Protein AF-A0A8W8K9Y7-F1 (afdb_monomer_lite)

Secondary structure (DSSP, 8-state):
--S--TTTSBTTBPPP----PBPTTSPBPPP--PPPPPPPPPPGGGSPP-GGGSSSSS----

Foldseek 3Di:
DPPQDCVQAPPVHGDDDWDWDQDPVRDTDDTDDDDDDDDDDDDPVRPDDPPPPPPDPPPDDD

Structure (mmCIF, N/CA/C/O backbone):
data_AF-A0A8W8K9Y7-F1
#
_entry.id   AF-A0A8W8K9Y7-F1
#
loop_
_atom_site.group_PDB
_atom_site.id
_atom_site.type_symbol
_atom_site.label_atom_id
_atom_site.label_alt_id
_atom_site.label_comp_id
_atom_site.label_asym_id
_atom_site.label_entity_id
_atom_site.label_seq_id
_atom_site.pdbx_PDB_ins_code
_atom_site.Cartn_x
_atom_site.Cartn_y
_atom_site.Cartn_z
_atom_site.occupancy
_atom_site.B_iso_or_equiv
_atom_site.auth_seq_id
_atom_site.auth_comp_id
_atom_site.auth_asym_id
_atom_site.auth_atom_id
_atom_site.pdbx_PDB_model_num
ATOM 1 N N . ASP A 1 1 ? 19.785 -6.802 4.291 1.00 82.19 1 ASP A N 1
ATOM 2 C CA . ASP A 1 1 ? 18.370 -7.047 4.612 1.00 82.19 1 ASP A CA 1
ATOM 3 C C . ASP A 1 1 ? 17.595 -5.787 4.245 1.00 82.19 1 ASP A C 1
ATOM 5 O O . ASP A 1 1 ? 18.113 -4.702 4.479 1.00 82.19 1 ASP A O 1
ATOM 9 N N . TYR A 1 2 ? 16.441 -5.915 3.595 1.00 93.25 2 TYR A N 1
ATOM 10 C CA . TYR A 1 2 ? 15.655 -4.793 3.059 1.00 93.25 2 TYR A CA 1
ATOM 11 C C . TYR A 1 2 ? 14.596 -4.279 4.057 1.00 93.25 2 TYR A C 1
ATOM 13 O O . TYR A 1 2 ? 13.739 -3.484 3.690 1.00 93.25 2 TYR A O 1
ATOM 21 N N . GLY A 1 3 ? 14.651 -4.722 5.322 1.00 94.19 3 GLY A N 1
ATOM 22 C CA . GLY A 1 3 ? 13.804 -4.218 6.415 1.00 94.19 3 GLY A CA 1
ATOM 23 C C . GLY A 1 3 ? 12.475 -4.961 6.608 1.00 94.19 3 GLY A C 1
ATOM 24 O O . GLY A 1 3 ? 11.670 -4.574 7.461 1.00 94.19 3 GLY A O 1
ATOM 25 N N . PHE A 1 4 ? 12.247 -6.045 5.864 1.00 95.25 4 PHE A N 1
ATOM 26 C CA . PHE A 1 4 ? 11.096 -6.930 6.039 1.00 95.25 4 PHE A CA 1
ATOM 27 C C . PHE A 1 4 ? 11.399 -7.966 7.122 1.00 95.25 4 PHE A C 1
ATOM 29 O O . PHE A 1 4 ? 12.108 -8.942 6.898 1.00 95.25 4 PHE A O 1
ATOM 36 N N . THR A 1 5 ? 10.860 -7.740 8.316 1.00 95.88 5 THR A N 1
ATOM 37 C CA . THR A 1 5 ? 11.084 -8.580 9.496 1.00 95.88 5 THR A CA 1
ATOM 38 C C . THR A 1 5 ? 9.757 -9.096 10.037 1.00 95.88 5 THR A C 1
ATOM 40 O O . THR A 1 5 ? 8.690 -8.585 9.694 1.00 95.88 5 THR A O 1
ATOM 43 N N . PHE A 1 6 ? 9.805 -10.051 10.966 1.00 94.25 6 PHE A N 1
ATOM 44 C CA . PHE A 1 6 ? 8.601 -10.522 11.655 1.00 94.25 6 PHE A CA 1
ATOM 45 C C . PHE A 1 6 ? 7.857 -9.400 12.406 1.00 94.25 6 PHE A C 1
ATOM 47 O O . PHE A 1 6 ? 6.637 -9.444 12.539 1.00 94.25 6 PHE A O 1
ATOM 54 N N . ALA A 1 7 ? 8.571 -8.371 12.877 1.00 95.62 7 ALA A N 1
ATOM 55 C CA . ALA A 1 7 ? 7.962 -7.230 13.556 1.00 95.62 7 ALA A CA 1
ATOM 56 C C . ALA A 1 7 ? 7.284 -6.249 12.580 1.00 95.62 7 ALA A C 1
ATOM 58 O O . ALA A 1 7 ? 6.265 -5.651 12.929 1.00 95.62 7 ALA A O 1
ATOM 59 N N . THR A 1 8 ? 7.830 -6.094 11.367 1.00 96.19 8 THR A N 1
ATOM 60 C CA . THR A 1 8 ? 7.399 -5.088 10.377 1.00 96.19 8 THR A CA 1
ATOM 61 C C . THR A 1 8 ? 6.468 -5.630 9.284 1.00 96.19 8 THR A C 1
ATOM 63 O O . THR A 1 8 ? 5.776 -4.835 8.659 1.00 96.19 8 THR A O 1
ATOM 66 N N . ALA A 1 9 ? 6.386 -6.951 9.081 1.00 97.06 9 ALA A N 1
ATOM 67 C CA . ALA A 1 9 ? 5.522 -7.610 8.091 1.00 97.06 9 ALA A CA 1
ATOM 68 C C . ALA A 1 9 ? 4.648 -8.707 8.739 1.00 97.06 9 ALA A C 1
ATOM 70 O O . ALA A 1 9 ? 4.759 -9.893 8.428 1.00 97.06 9 ALA A O 1
ATOM 71 N N . ARG A 1 10 ? 3.799 -8.316 9.696 1.00 97.50 10 ARG A N 1
ATOM 72 C CA . ARG A 1 10 ? 2.942 -9.241 10.464 1.00 97.50 10 ARG A CA 1
ATOM 73 C C . ARG A 1 10 ? 1.754 -9.724 9.627 1.00 97.50 10 ARG A C 1
ATOM 75 O O . ARG A 1 10 ? 1.285 -9.002 8.759 1.00 97.50 10 ARG A O 1
ATOM 82 N N . ALA A 1 11 ? 1.189 -10.893 9.935 1.00 96.50 11 ALA A N 1
ATOM 83 C CA . ALA A 1 11 ? 0.067 -11.459 9.170 1.00 96.50 11 ALA A CA 1
ATOM 84 C C . ALA A 1 11 ? -1.169 -10.535 9.099 1.00 96.50 11 ALA A C 1
ATOM 86 O O . ALA A 1 11 ? -1.783 -10.397 8.047 1.00 96.50 11 ALA A O 1
ATOM 87 N N . GLN A 1 12 ? -1.509 -9.867 10.204 1.00 97.50 12 GLN A N 1
ATOM 88 C CA . GLN A 1 12 ? -2.620 -8.910 10.292 1.00 97.50 12 GLN A CA 1
ATOM 89 C C . GLN A 1 12 ? -2.264 -7.492 9.817 1.00 97.50 12 GLN A C 1
ATOM 91 O O . GLN A 1 12 ? -3.134 -6.628 9.759 1.00 97.50 12 GLN A O 1
ATOM 96 N N . ALA A 1 13 ? -0.981 -7.231 9.561 1.00 96.94 13 ALA A N 1
ATOM 97 C CA . ALA A 1 13 ? -0.451 -5.937 9.139 1.00 96.94 13 ALA A CA 1
ATOM 98 C C . ALA A 1 13 ? 0.761 -6.168 8.214 1.00 96.94 13 ALA A C 1
ATOM 100 O O . ALA A 1 13 ? 1.906 -5.963 8.639 1.00 96.94 13 ALA A O 1
ATOM 101 N N . PRO A 1 14 ? 0.523 -6.692 6.996 1.00 97.62 14 PRO A N 1
ATOM 102 C CA . PRO A 1 14 ? 1.589 -7.054 6.074 1.00 97.62 14 PRO A CA 1
ATOM 103 C C . PRO A 1 14 ? 2.300 -5.808 5.541 1.00 97.62 14 PRO A C 1
ATOM 105 O O . PRO A 1 14 ? 1.703 -4.742 5.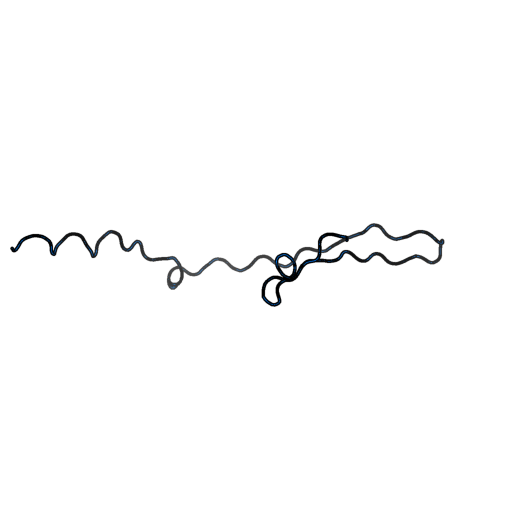395 1.00 9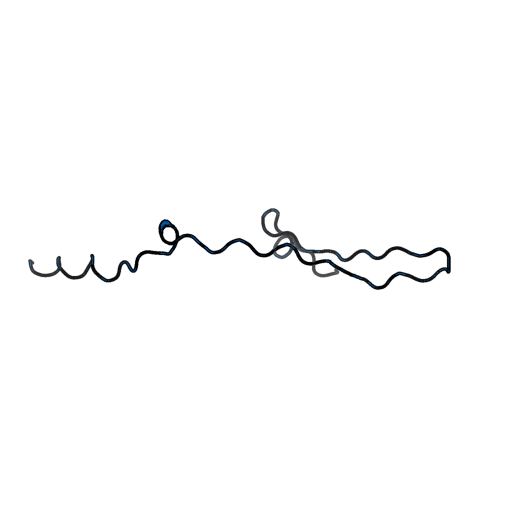7.62 14 PRO A O 1
ATOM 108 N N . ALA A 1 15 ? 3.583 -5.956 5.215 1.00 97.19 15 ALA A N 1
ATOM 109 C CA . ALA A 1 15 ? 4.324 -4.916 4.515 1.00 97.19 15 ALA A CA 1
ATOM 110 C C . ALA A 1 15 ? 3.959 -4.911 3.021 1.00 97.19 15 ALA A C 1
ATOM 112 O O . ALA A 1 15 ? 3.682 -5.957 2.436 1.00 97.19 15 ALA A O 1
ATOM 113 N N . THR A 1 16 ? 3.977 -3.733 2.399 1.00 96.94 16 THR A N 1
ATOM 114 C CA . THR A 1 16 ? 3.707 -3.578 0.962 1.00 96.94 16 THR A CA 1
ATOM 115 C C . THR A 1 16 ? 5.009 -3.649 0.168 1.00 96.94 16 THR A C 1
ATOM 117 O O . THR A 1 16 ? 5.996 -3.020 0.548 1.00 96.94 16 THR A O 1
ATOM 120 N N . ILE A 1 17 ? 5.007 -4.392 -0.942 1.00 97.12 17 ILE A N 1
ATOM 121 C CA . ILE A 1 17 ? 6.124 -4.473 -1.892 1.00 97.12 17 ILE A CA 1
ATOM 122 C C . ILE A 1 17 ? 5.643 -3.905 -3.227 1.00 97.12 17 ILE A C 1
ATOM 124 O O . ILE A 1 17 ? 4.675 -4.406 -3.793 1.00 97.12 17 ILE A O 1
ATOM 128 N N . GLY A 1 18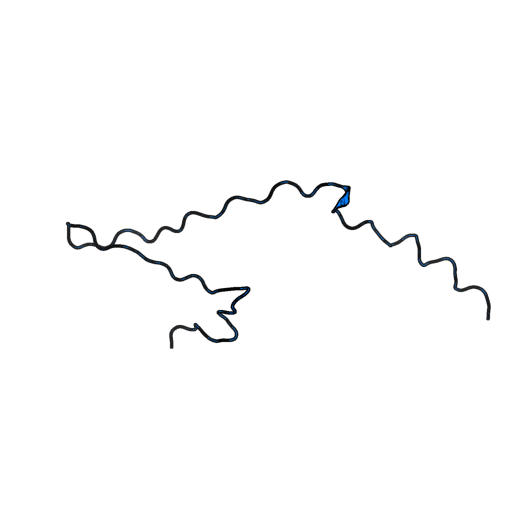 ? 6.309 -2.857 -3.713 1.00 97.19 18 GLY A N 1
ATOM 129 C CA . GLY A 1 18 ? 6.043 -2.298 -5.037 1.00 97.19 18 GLY A CA 1
ATOM 130 C C . GLY A 1 18 ? 6.574 -3.208 -6.144 1.00 97.19 18 GLY A C 1
ATOM 131 O O . GLY A 1 18 ? 7.675 -3.748 -6.027 1.00 97.19 18 GLY A O 1
ATOM 132 N N . LEU A 1 19 ? 5.800 -3.357 -7.217 1.00 97.88 19 LEU A N 1
ATOM 133 C CA . LEU A 1 19 ? 6.151 -4.124 -8.408 1.00 97.88 19 LEU A CA 1
ATOM 134 C C . LEU A 1 19 ? 5.973 -3.227 -9.635 1.00 97.88 19 LEU A C 1
ATOM 136 O O . LEU A 1 19 ? 4.956 -2.554 -9.747 1.00 97.88 19 LEU A O 1
ATOM 140 N N . ALA A 1 20 ? 6.952 -3.240 -10.535 1.00 98.06 20 ALA A N 1
ATOM 141 C CA . ALA A 1 20 ? 6.883 -2.582 -11.833 1.00 98.06 20 ALA A CA 1
ATOM 142 C C . ALA A 1 20 ? 7.346 -3.569 -12.908 1.00 98.06 20 ALA A C 1
ATOM 144 O O . ALA A 1 20 ? 8.331 -4.292 -12.711 1.00 98.06 20 ALA A O 1
ATOM 145 N N . CYS A 1 21 ? 6.629 -3.625 -14.025 1.00 97.38 21 CYS A N 1
ATOM 146 C CA . CYS A 1 21 ? 6.940 -4.513 -15.136 1.00 97.38 21 CYS A CA 1
ATOM 147 C C . CYS A 1 21 ? 7.926 -3.871 -16.114 1.00 97.38 21 CYS A C 1
ATOM 149 O O . CYS A 1 21 ? 7.950 -2.657 -16.316 1.00 97.38 21 CYS A O 1
ATOM 151 N N . LYS A 1 22 ? 8.749 -4.714 -16.740 1.00 98.12 22 LYS A N 1
ATOM 152 C CA . LYS A 1 22 ? 9.582 -4.310 -17.871 1.00 98.12 22 LYS A CA 1
ATOM 153 C C . LYS A 1 22 ? 8.724 -4.299 -19.135 1.00 98.12 22 LYS A C 1
ATOM 155 O O . LYS A 1 22 ? 8.032 -5.279 -19.404 1.00 98.12 22 LYS A O 1
ATOM 160 N N . GLN A 1 23 ? 8.791 -3.211 -19.884 1.00 97.25 23 GLN A N 1
ATOM 161 C CA . GLN A 1 23 ? 8.072 -3.004 -21.133 1.00 97.25 23 GLN A CA 1
ATOM 162 C C . GLN A 1 23 ? 8.874 -3.545 -22.328 1.00 97.25 23 GLN A C 1
ATOM 164 O O . GLN A 1 23 ? 10.059 -3.884 -22.216 1.00 97.25 23 GLN A O 1
ATOM 169 N N . ASP A 1 24 ? 8.221 -3.621 -23.488 1.00 97.44 24 ASP A N 1
ATOM 170 C CA . ASP A 1 24 ? 8.813 -4.138 -24.729 1.00 97.44 24 ASP A CA 1
ATOM 171 C C . ASP A 1 24 ? 9.987 -3.285 -25.239 1.00 97.44 24 ASP A C 1
ATOM 173 O O . ASP A 1 24 ? 10.874 -3.792 -25.928 1.00 97.44 24 ASP A O 1
ATOM 177 N N . ASP A 1 25 ? 10.019 -1.999 -24.878 1.00 96.56 25 ASP A N 1
ATOM 178 C CA . ASP A 1 25 ? 11.109 -1.070 -25.195 1.00 96.56 25 ASP A CA 1
ATOM 179 C C . ASP A 1 25 ? 12.374 -1.299 -24.350 1.00 96.56 25 ASP A C 1
ATOM 181 O O . ASP A 1 25 ? 13.429 -0.736 -24.641 1.00 96.56 25 ASP A O 1
ATOM 185 N N . GLY A 1 26 ? 12.298 -2.178 -23.349 1.00 96.81 26 GLY A N 1
ATOM 186 C CA . GLY A 1 26 ? 13.404 -2.497 -22.464 1.00 96.81 26 GLY A CA 1
ATOM 187 C C . GLY A 1 26 ? 13.438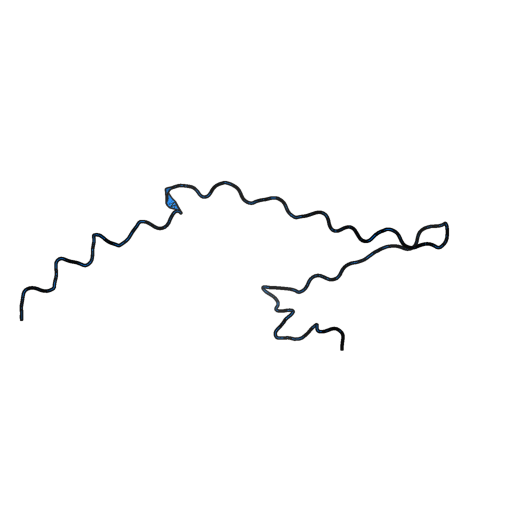 -1.687 -21.167 1.00 96.81 26 GLY A C 1
ATOM 188 O O . GLY A 1 26 ? 14.261 -2.008 -20.306 1.00 96.81 26 GLY A O 1
ATOM 189 N N . GLU A 1 27 ? 12.547 -0.716 -20.988 1.00 98.06 27 GLU A N 1
ATOM 190 C CA . GLU A 1 27 ? 12.471 0.125 -19.796 1.00 98.06 27 GLU A CA 1
ATOM 191 C C . GLU A 1 27 ? 11.432 -0.408 -18.801 1.00 98.06 27 GLU A C 1
ATOM 193 O O . GLU A 1 27 ? 10.488 -1.114 -19.158 1.00 98.06 27 GLU A O 1
ATOM 198 N N . PHE A 1 28 ? 11.598 -0.095 -17.518 1.00 98.25 28 PHE A N 1
ATOM 199 C CA . PHE A 1 28 ? 10.568 -0.393 -16.521 1.00 98.25 28 PHE A CA 1
ATOM 200 C C . PHE 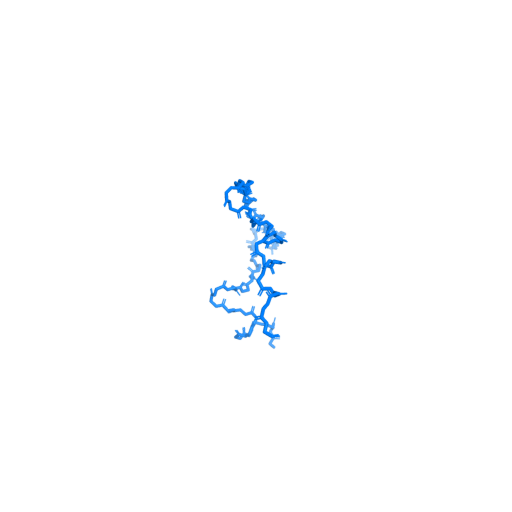A 1 28 ? 9.491 0.685 -16.534 1.00 98.25 28 PHE A C 1
ATOM 202 O O . PHE A 1 28 ? 9.786 1.870 -16.696 1.00 98.25 28 PHE A O 1
ATOM 209 N N . GLU A 1 29 ? 8.242 0.280 -16.330 1.00 97.69 29 GLU A N 1
ATOM 210 C CA . GLU A 1 29 ? 7.168 1.237 -16.091 1.00 97.69 29 GLU A CA 1
ATOM 211 C C . GLU A 1 29 ? 7.388 1.993 -14.771 1.00 97.69 29 GLU A C 1
ATOM 213 O O . GLU A 1 29 ? 8.076 1.531 -13.852 1.00 97.69 29 GLU A O 1
ATOM 218 N N . GLN A 1 30 ? 6.790 3.178 -14.667 1.00 97.56 30 GLN A N 1
ATOM 219 C CA . GLN A 1 30 ? 6.785 3.919 -13.413 1.00 97.56 30 GLN A CA 1
ATOM 220 C C . GLN A 1 30 ? 6.015 3.114 -12.361 1.00 97.56 30 GLN A C 1
ATOM 222 O O . GLN A 1 30 ? 4.867 2.744 -12.590 1.00 97.56 30 GLN A O 1
ATOM 227 N N . LEU A 1 31 ? 6.619 2.895 -11.188 1.00 98.00 31 LEU A N 1
ATOM 228 C CA . LEU A 1 31 ? 5.909 2.276 -10.071 1.00 98.00 31 LEU A CA 1
ATOM 229 C C . LEU A 1 31 ? 4.691 3.133 -9.705 1.00 98.00 31 LEU A C 1
ATOM 231 O O . LEU A 1 31 ? 4.844 4.288 -9.295 1.00 98.00 31 LEU A O 1
ATOM 235 N N . GLU A 1 32 ? 3.512 2.533 -9.805 1.00 97.62 32 GLU A N 1
ATOM 236 C CA . GLU A 1 32 ? 2.233 3.118 -9.428 1.00 97.62 32 GLU A CA 1
ATOM 237 C C . GLU A 1 32 ? 1.487 2.136 -8.521 1.00 97.62 32 GLU A C 1
ATOM 239 O O . GLU A 1 32 ? 1.433 0.936 -8.780 1.00 97.62 32 GLU A O 1
ATOM 244 N N . ILE A 1 33 ? 0.958 2.641 -7.407 1.00 97.81 33 ILE A N 1
ATOM 245 C CA . ILE A 1 33 ? 0.145 1.865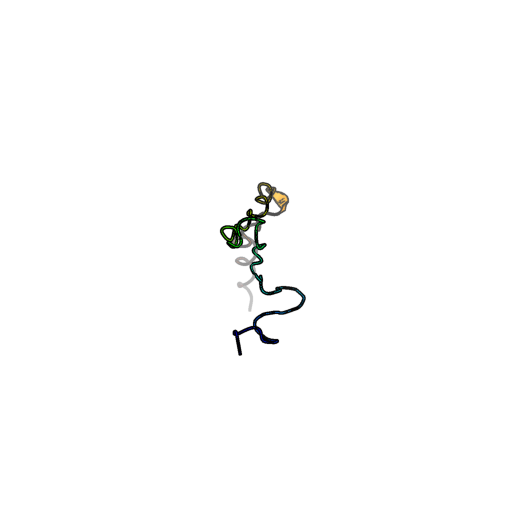 -6.470 1.00 97.81 33 ILE A CA 1
ATOM 246 C C . ILE A 1 33 ? -1.157 2.630 -6.303 1.00 97.81 33 ILE A C 1
ATOM 248 O O . ILE A 1 33 ? -1.207 3.628 -5.578 1.00 97.81 33 ILE A O 1
ATOM 252 N N . THR A 1 34 ? -2.209 2.166 -6.971 1.00 97.62 34 THR A N 1
ATOM 253 C CA . THR A 1 34 ? -3.528 2.776 -6.835 1.00 97.62 34 THR A CA 1
ATOM 254 C C . THR A 1 34 ? -4.029 2.608 -5.391 1.00 97.62 34 THR A C 1
ATOM 256 O O . THR A 1 34 ? -4.051 1.484 -4.877 1.00 97.62 34 THR A O 1
ATOM 259 N N . PRO A 1 35 ? -4.433 3.694 -4.705 1.00 97.38 35 PRO A N 1
ATOM 260 C CA . PRO A 1 35 ? -4.934 3.611 -3.338 1.00 97.38 35 PRO A CA 1
ATOM 261 C C . PRO A 1 35 ? -6.195 2.751 -3.219 1.00 97.38 35 PRO A C 1
ATOM 263 O O . PRO A 1 35 ? -7.027 2.700 -4.125 1.00 97.38 35 PRO A O 1
ATOM 266 N N . LEU A 1 36 ? -6.376 2.134 -2.049 1.00 97.12 36 LEU A N 1
ATOM 267 C CA . LEU A 1 36 ? -7.650 1.515 -1.690 1.00 97.12 36 LEU A CA 1
ATOM 268 C C . LEU A 1 36 ? -8.744 2.583 -1.552 1.00 97.12 36 LEU A C 1
ATOM 270 O O . LEU A 1 36 ? -8.472 3.749 -1.265 1.00 97.12 36 LEU A O 1
ATOM 274 N N . SER A 1 37 ? -9.999 2.169 -1.706 1.00 98.12 37 SER A N 1
ATOM 275 C CA . SER A 1 37 ? -11.145 3.043 -1.462 1.00 98.12 37 SER A CA 1
ATOM 276 C C . SER A 1 37 ? -11.219 3.488 0.000 1.00 98.12 37 SER A C 1
ATOM 278 O O . SER A 1 37 ? -10.925 2.709 0.910 1.00 98.12 37 SER A O 1
ATOM 280 N N . SER A 1 38 ? -11.715 4.702 0.232 1.00 96.75 38 SER A N 1
ATOM 281 C CA . SER A 1 38 ? -12.029 5.175 1.581 1.00 96.75 38 SER A CA 1
ATOM 282 C C . SER A 1 38 ? -13.216 4.408 2.183 1.00 96.75 38 SER A C 1
ATOM 284 O O . SER A 1 38 ? -14.168 4.098 1.460 1.00 96.75 38 SER A O 1
ATOM 286 N N . PRO A 1 39 ? -13.202 4.117 3.497 1.00 95.38 39 PRO A N 1
ATOM 287 C CA . PRO A 1 39 ? -14.363 3.555 4.179 1.00 95.38 39 PRO A CA 1
ATOM 288 C C . PRO A 1 39 ? -15.541 4.551 4.180 1.00 95.38 39 PRO A C 1
ATOM 290 O O . PRO A 1 39 ? -15.319 5.760 4.057 1.00 95.38 39 PRO A O 1
ATOM 293 N N . PRO A 1 40 ? -16.790 4.070 4.329 1.00 95.06 40 PRO A N 1
ATOM 294 C CA . PRO A 1 40 ? -17.953 4.942 4.468 1.00 95.06 40 PRO A CA 1
ATOM 295 C C . PRO A 1 40 ? -17.896 5.750 5.770 1.00 95.06 40 PRO A C 1
ATOM 297 O O . PRO A 1 40 ? -17.122 5.443 6.681 1.00 95.06 40 PRO A O 1
ATOM 300 N N . GLU A 1 41 ? -18.756 6.765 5.875 1.00 94.56 41 GLU A N 1
ATOM 301 C CA . GLU A 1 41 ? -18.926 7.492 7.131 1.00 94.56 41 GLU A CA 1
ATOM 302 C C . GLU A 1 41 ? -19.378 6.539 8.248 1.00 94.56 41 GLU A C 1
ATOM 304 O O . GLU A 1 41 ? -20.248 5.685 8.055 1.00 94.56 41 GLU A O 1
ATOM 309 N N . LEU A 1 42 ? -18.758 6.679 9.422 1.00 93.38 42 LEU A N 1
ATOM 310 C CA . LEU A 1 42 ? -19.086 5.870 10.587 1.00 93.38 42 LEU A CA 1
ATOM 311 C C . LEU A 1 42 ? -20.508 6.224 11.065 1.00 93.38 42 LEU A C 1
ATOM 313 O O . LEU A 1 42 ? -20.753 7.393 11.379 1.00 93.38 42 LEU A O 1
ATOM 317 N N . PRO A 1 43 ? -21.441 5.259 11.164 1.00 93.62 43 PRO A N 1
ATOM 318 C CA . PRO A 1 43 ? -22.800 5.551 11.603 1.00 93.62 43 PRO A CA 1
ATOM 319 C C . PRO A 1 43 ? -22.817 5.998 13.068 1.00 93.62 43 PRO A C 1
ATOM 321 O O . PRO A 1 43 ? -21.979 5.576 13.866 1.00 93.62 43 PRO A O 1
ATOM 324 N N . ASP A 1 44 ? -23.808 6.811 13.442 1.00 90.75 44 ASP A N 1
ATOM 325 C CA . ASP A 1 44 ? -23.880 7.427 14.776 1.00 90.75 44 ASP A CA 1
ATOM 326 C C . ASP A 1 44 ? -23.877 6.411 15.923 1.00 90.75 44 ASP A C 1
ATOM 328 O O . ASP A 1 44 ? -23.273 6.649 16.961 1.00 90.75 44 ASP A O 1
ATOM 332 N N . VAL A 1 45 ? -24.474 5.236 15.712 1.00 91.88 45 VAL A N 1
ATOM 333 C CA . VAL A 1 45 ? -24.492 4.137 16.693 1.00 91.88 45 VAL A CA 1
ATOM 334 C C . VAL A 1 45 ? -23.118 3.508 16.946 1.00 91.88 45 VAL A C 1
ATOM 336 O O . VAL A 1 45 ? -22.924 2.862 17.971 1.00 91.88 45 VAL A O 1
ATOM 339 N N . MET A 1 46 ? -22.175 3.661 16.011 1.00 88.75 46 MET A N 1
ATOM 340 C CA . MET A 1 46 ? -20.799 3.165 16.128 1.00 88.75 46 MET A CA 1
ATOM 341 C C . MET A 1 46 ? -19.826 4.243 16.613 1.00 88.75 46 MET A C 1
ATOM 343 O O . MET A 1 46 ? -18.683 3.922 16.943 1.00 88.75 46 MET A O 1
ATOM 347 N N . LYS A 1 47 ? -20.248 5.513 16.668 1.00 88.25 47 LYS A N 1
ATOM 348 C CA . LYS A 1 47 ? -19.471 6.567 17.324 1.00 88.25 47 LYS A CA 1
ATOM 349 C C . LYS A 1 47 ? -19.451 6.251 18.820 1.00 88.25 47 LYS A C 1
ATOM 351 O O . LYS A 1 47 ? -20.474 5.880 19.393 1.00 88.25 47 LYS A O 1
ATOM 356 N N . GLN A 1 48 ? -18.278 6.335 19.447 1.00 83.19 48 GLN A N 1
ATOM 357 C CA . GLN A 1 48 ? -18.167 6.099 20.886 1.00 83.19 48 GLN A CA 1
ATOM 358 C C . GLN A 1 48 ? -19.100 7.077 21.607 1.00 83.19 48 GLN A C 1
ATOM 360 O O . GLN A 1 48 ? -18.979 8.285 21.424 1.00 83.19 48 GLN A O 1
ATOM 365 N N . GLN A 1 49 ? -20.050 6.561 22.390 1.00 72.62 49 GLN A N 1
ATOM 366 C CA . GLN A 1 49 ? -20.839 7.410 23.274 1.00 72.62 49 GLN A CA 1
ATOM 367 C C . GLN A 1 49 ? -19.888 7.993 24.317 1.00 72.62 49 GLN A C 1
ATOM 369 O O . GLN A 1 49 ? -19.184 7.233 24.991 1.00 72.62 49 GLN A O 1
ATOM 374 N N . ASP A 1 50 ? -19.862 9.321 24.443 1.00 63.78 50 ASP A N 1
ATOM 375 C CA . ASP A 1 50 ? -19.155 10.010 25.518 1.00 63.78 50 ASP A CA 1
ATOM 376 C C . ASP A 1 50 ? -19.604 9.410 26.857 1.00 63.78 50 ASP A C 1
ATOM 378 O O . ASP A 1 50 ? -20.669 9.716 27.387 1.00 63.78 50 ASP A O 1
ATOM 382 N N . SER A 1 51 ? -18.796 8.511 27.416 1.00 54.28 51 SER A N 1
ATOM 383 C CA . SER A 1 51 ? -19.092 7.814 28.675 1.00 54.28 51 SER A CA 1
ATOM 384 C C . SER A 1 51 ? -18.908 8.725 29.900 1.00 54.28 51 SER A C 1
ATOM 386 O O . SER A 1 51 ? -18.885 8.263 31.039 1.00 54.28 51 SER A O 1
ATOM 388 N N . THR A 1 52 ? -18.793 10.038 29.693 1.00 49.38 52 THR A N 1
ATOM 389 C CA . THR A 1 52 ? -18.394 11.024 30.707 1.00 49.38 52 THR A CA 1
ATOM 390 C C . THR A 1 52 ? -19.532 11.419 31.658 1.00 49.38 52 THR A C 1
ATOM 392 O O . THR A 1 52 ? -19.327 12.238 32.546 1.00 49.38 52 THR A O 1
ATOM 395 N N . SER A 1 53 ? -20.731 10.837 31.541 1.00 49.16 53 SER A N 1
ATOM 396 C CA . SER A 1 53 ? -21.867 11.188 32.416 1.00 49.16 53 SER A CA 1
ATOM 397 C C . SER A 1 53 ? -22.357 10.069 33.343 1.00 49.16 53 SER A C 1
ATOM 399 O O . SER A 1 53 ? -23.221 10.333 34.171 1.00 49.16 53 SER A O 1
ATOM 401 N N . ALA A 1 54 ? -21.809 8.850 33.270 1.00 47.41 54 ALA A N 1
ATOM 402 C CA . ALA A 1 54 ? -22.316 7.708 34.048 1.00 47.41 54 ALA A CA 1
ATOM 403 C C . ALA A 1 54 ? -21.455 7.298 35.264 1.00 47.41 54 ALA A C 1
ATOM 405 O O . ALA A 1 54 ? -21.808 6.345 35.955 1.00 47.41 54 ALA A O 1
ATOM 406 N N . HIS A 1 55 ? -20.346 7.991 35.562 1.00 45.19 55 HIS A N 1
ATOM 407 C CA . HIS A 1 55 ? -19.410 7.565 36.621 1.00 45.19 55 HIS A CA 1
ATOM 408 C C . HIS A 1 55 ? -19.087 8.618 37.698 1.00 45.19 55 HIS A C 1
ATOM 410 O O . HIS A 1 55 ? -18.064 8.520 38.366 1.00 45.19 55 HIS A O 1
ATOM 416 N N . ALA A 1 56 ? -19.960 9.614 37.901 1.00 46.28 56 ALA A N 1
ATOM 417 C CA . ALA A 1 56 ? -19.746 10.686 38.887 1.00 46.28 56 ALA A CA 1
ATOM 418 C C . ALA A 1 56 ? -20.716 10.691 40.092 1.00 46.28 56 ALA A C 1
ATOM 420 O O . ALA A 1 56 ? -20.682 11.641 40.868 1.00 46.28 56 ALA A O 1
ATOM 421 N N . GLN A 1 57 ? -21.572 9.677 40.286 1.00 43.47 57 GLN A N 1
ATOM 422 C CA . GLN A 1 57 ? -22.574 9.696 41.374 1.00 43.47 57 GLN A CA 1
ATOM 423 C C . GLN A 1 57 ? -22.454 8.608 42.454 1.00 43.47 57 GLN A C 1
ATOM 425 O O . GLN A 1 57 ? -23.271 8.605 43.367 1.00 43.47 57 GLN A O 1
ATOM 430 N N . GLU A 1 58 ? -21.418 7.761 42.457 1.00 46.06 58 GLU A N 1
ATOM 431 C CA . GLU A 1 58 ? -21.272 6.710 43.488 1.00 46.06 58 GLU A CA 1
ATOM 432 C C . GLU A 1 58 ? -19.987 6.829 44.331 1.00 46.06 58 GLU A C 1
ATOM 434 O O . GLU A 1 58 ? -19.359 5.844 44.702 1.00 46.06 58 GLU A O 1
ATOM 439 N N . GLN A 1 59 ? -19.589 8.060 44.670 1.00 44.09 59 GLN A N 1
ATOM 440 C CA . GLN A 1 59 ? -18.629 8.333 45.752 1.00 44.09 59 GLN A CA 1
ATOM 441 C C . GLN A 1 59 ? -19.227 9.332 46.749 1.00 44.09 59 GLN A C 1
ATOM 443 O O . GLN A 1 59 ? -18.787 10.469 46.892 1.00 44.09 59 GLN A O 1
ATOM 448 N N . THR A 1 60 ? -20.285 8.918 47.445 1.00 47.38 60 THR A N 1
ATOM 449 C CA . THR A 1 60 ? -20.723 9.549 48.700 1.00 47.38 60 THR A CA 1
ATOM 450 C C . THR A 1 60 ? -21.373 8.494 49.593 1.00 47.38 60 THR A C 1
ATOM 452 O O . THR A 1 60 ? -22.582 8.498 49.770 1.00 47.38 60 THR A O 1
ATOM 455 N N . ALA A 1 61 ? -20.581 7.548 50.104 1.00 40.72 61 ALA A N 1
ATOM 456 C CA . ALA A 1 61 ? -20.868 6.800 51.334 1.00 40.72 61 ALA A CA 1
ATOM 457 C C . ALA A 1 61 ? -19.715 5.831 51.641 1.00 40.72 61 ALA A C 1
ATOM 459 O O . ALA A 1 61 ? -19.680 4.727 51.102 1.00 40.72 61 ALA A O 1
ATOM 460 N N . SER A 1 62 ? -18.781 6.246 52.498 1.00 47.41 62 SER A N 1
ATOM 461 C CA . SER A 1 62 ? -18.061 5.420 53.488 1.00 47.41 62 SER A CA 1
ATOM 462 C C . SER A 1 62 ? -17.284 6.340 54.420 1.00 47.41 62 SER A C 1
ATOM 464 O O . SER A 1 62 ? -16.573 7.222 53.889 1.00 47.41 62 SER A O 1
#

Organism: Magallana gigas (NCBI:txid29159)

Radius of gyration: 24.84 Å; chains: 1; bounding box: 43×23×79 Å

pLDDT: mean 85.19, std 19.76, range [40.72, 98.25]

Sequence (62 aa):
DYGFTFATARAQAPATIGLACKQDDGEFEQLEITPLSSPPELPDVMKQQDSTSAHAQEQTAS

InterPro domains:
  IPR039049 Elongin B [PTHR13248] (1-60)